Protein AF-A0A951QL70-F1 (afdb_monomer)

pLDDT: mean 86.66, std 15.28, range [45.31, 97.25]

Structure (mmCIF, N/CA/C/O backbone):
data_AF-A0A951QL70-F1
#
_entry.id   AF-A0A951QL70-F1
#
loop_
_atom_site.group_PDB
_atom_site.id
_atom_site.type_symbol
_atom_site.label_atom_id
_atom_site.label_alt_id
_atom_site.label_comp_id
_atom_site.label_asym_id
_atom_site.label_entity_id
_atom_site.label_seq_id
_atom_site.pdbx_PDB_ins_code
_atom_site.Cartn_x
_atom_site.Cartn_y
_atom_site.Cartn_z
_atom_site.occupancy
_atom_site.B_iso_or_equiv
_atom_site.auth_seq_id
_atom_site.auth_comp_id
_atom_site.auth_asym_id
_atom_site.auth_atom_id
_atom_site.pdbx_PDB_model_num
ATOM 1 N N . MET A 1 1 ? 21.824 -3.665 -12.143 1.00 46.47 1 MET A N 1
ATOM 2 C CA . MET A 1 1 ? 22.113 -2.387 -11.465 1.00 46.47 1 MET A CA 1
ATOM 3 C C . MET A 1 1 ? 20.780 -1.719 -11.186 1.00 46.4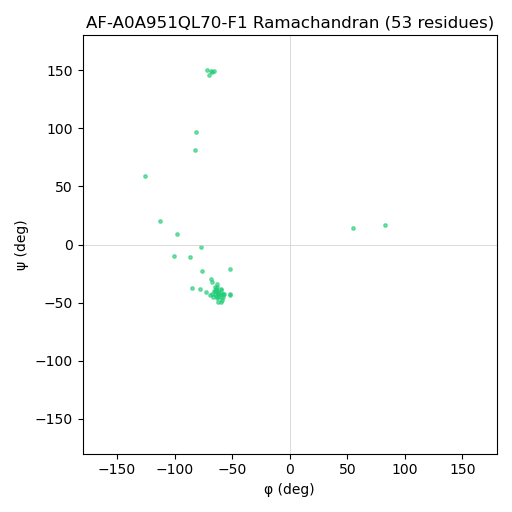7 1 MET A C 1
ATOM 5 O O . MET A 1 1 ? 19.983 -1.560 -12.100 1.00 46.47 1 MET A O 1
ATOM 9 N N . GLU A 1 2 ? 20.509 -1.505 -9.905 1.00 52.00 2 GLU A N 1
ATOM 10 C CA . GLU A 1 2 ? 19.195 -1.340 -9.274 1.00 52.00 2 GLU A CA 1
ATOM 11 C C . GLU A 1 2 ? 18.656 0.086 -9.413 1.00 52.00 2 GLU A C 1
ATOM 13 O O . GLU A 1 2 ? 18.776 0.914 -8.516 1.00 52.00 2 GLU A O 1
ATOM 18 N N . ILE A 1 3 ? 18.074 0.379 -10.571 1.00 55.69 3 ILE A N 1
ATOM 19 C CA . ILE A 1 3 ? 17.345 1.620 -10.828 1.00 55.69 3 ILE A CA 1
ATOM 20 C C . ILE A 1 3 ? 15.949 1.230 -11.342 1.00 55.69 3 ILE A C 1
ATOM 22 O O . ILE A 1 3 ? 15.569 1.554 -12.456 1.00 55.69 3 ILE A O 1
ATOM 26 N N . VAL A 1 4 ? 15.188 0.478 -10.536 1.00 57.25 4 VAL A N 1
ATOM 27 C CA . VAL A 1 4 ? 13.723 0.631 -10.561 1.00 57.25 4 VAL A CA 1
ATOM 28 C C . VAL A 1 4 ? 13.489 1.845 -9.679 1.00 57.25 4 VAL A C 1
ATOM 30 O O . VAL A 1 4 ? 13.692 1.840 -8.465 1.00 57.25 4 VAL A O 1
ATOM 33 N N . THR A 1 5 ? 13.367 2.956 -10.374 1.00 69.06 5 THR A N 1
ATOM 34 C CA . THR A 1 5 ? 13.728 4.298 -9.939 1.00 69.06 5 THR A CA 1
ATOM 35 C C . THR A 1 5 ? 12.807 4.798 -8.821 1.00 69.06 5 THR A C 1
ATOM 37 O O . THR A 1 5 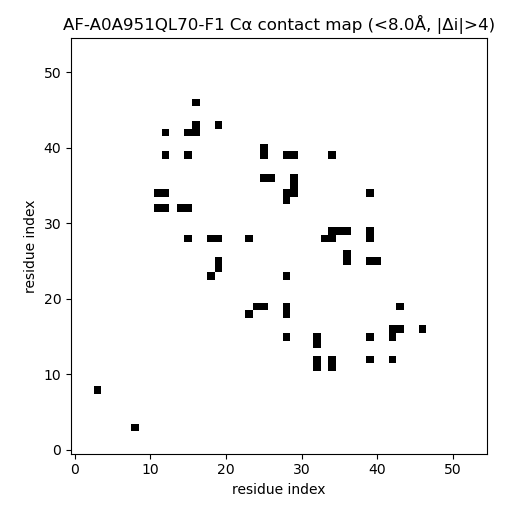? 11.615 4.513 -8.782 1.00 69.06 5 THR A O 1
ATOM 40 N N . SER A 1 6 ? 13.311 5.640 -7.920 1.00 73.25 6 SER A N 1
ATOM 41 C CA . SER A 1 6 ? 12.507 6.267 -6.855 1.00 73.25 6 SER A CA 1
ATOM 42 C C . SER A 1 6 ? 11.221 6.975 -7.349 1.00 73.25 6 SER A C 1
ATOM 44 O O . SER A 1 6 ? 10.291 7.167 -6.564 1.00 73.25 6 SER A O 1
ATOM 46 N N . TRP A 1 7 ? 11.137 7.356 -8.633 1.00 82.88 7 TRP A N 1
ATOM 47 C CA . TRP A 1 7 ? 9.953 8.003 -9.205 1.00 82.88 7 TRP A CA 1
ATOM 48 C C . TRP A 1 7 ? 8.814 7.022 -9.505 1.00 82.88 7 TRP A C 1
ATOM 50 O O . TRP A 1 7 ? 7.662 7.363 -9.241 1.00 82.88 7 TRP A O 1
ATOM 60 N N . GLU A 1 8 ? 9.119 5.809 -9.978 1.00 87.06 8 GLU A N 1
ATOM 61 C CA . GLU A 1 8 ? 8.123 4.753 -10.217 1.00 87.06 8 GLU A CA 1
ATOM 62 C C . GLU A 1 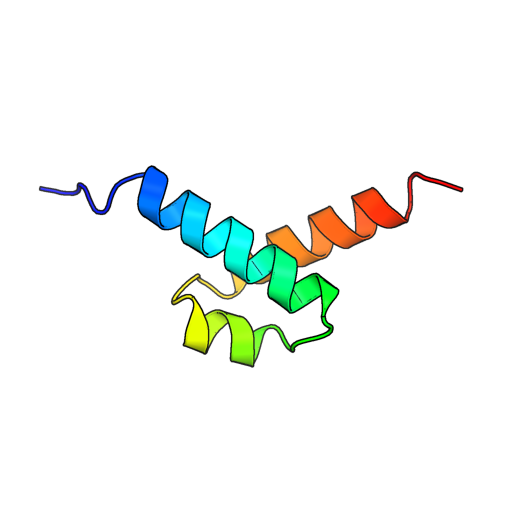8 ? 7.455 4.365 -8.902 1.00 87.06 8 GLU A C 1
ATOM 64 O O . GLU A 1 8 ? 6.230 4.350 -8.795 1.00 87.06 8 GLU A O 1
ATOM 69 N N . ARG A 1 9 ? 8.266 4.182 -7.852 1.00 87.94 9 ARG A N 1
ATOM 70 C CA . ARG A 1 9 ? 7.765 3.887 -6.506 1.00 87.94 9 ARG A CA 1
ATOM 71 C C . ARG A 1 9 ? 6.827 4.981 -5.996 1.00 87.94 9 ARG A C 1
ATOM 73 O O . ARG A 1 9 ? 5.718 4.673 -5.578 1.00 87.94 9 ARG A O 1
ATOM 80 N N . LYS A 1 10 ? 7.215 6.255 -6.118 1.00 90.56 10 LYS A N 1
ATOM 81 C CA . LYS A 1 10 ? 6.361 7.388 -5.716 1.00 90.56 10 LYS A CA 1
ATOM 82 C C . LYS A 1 10 ? 5.065 7.478 -6.520 1.00 90.56 10 LYS A C 1
ATOM 84 O O . LYS A 1 10 ? 4.049 7.919 -5.986 1.00 90.56 10 LYS A O 1
ATOM 89 N N . ALA A 1 11 ? 5.086 7.111 -7.800 1.00 93.69 11 ALA A N 1
ATOM 90 C CA . ALA A 1 11 ? 3.879 7.073 -8.619 1.00 93.69 11 ALA A CA 1
ATOM 91 C C . ALA A 1 11 ? 2.918 5.980 -8.128 1.00 93.69 11 ALA A C 1
ATOM 93 O O . ALA A 1 11 ? 1.735 6.256 -7.937 1.00 93.69 11 ALA A O 1
ATOM 94 N N . LEU A 1 12 ? 3.436 4.783 -7.838 1.00 95.06 12 LEU A N 1
ATOM 95 C CA . LEU A 1 12 ? 2.654 3.672 -7.289 1.00 95.06 12 LEU A CA 1
ATOM 96 C C . LEU A 1 12 ? 2.096 3.990 -5.897 1.00 95.06 12 LEU A C 1
ATOM 98 O O . LEU A 1 12 ? 0.941 3.680 -5.622 1.00 95.06 12 LEU A O 1
ATOM 102 N N . GLU A 1 13 ? 2.859 4.680 -5.045 1.00 94.81 13 GLU A N 1
ATOM 103 C CA . GLU A 1 13 ? 2.385 5.146 -3.734 1.00 94.81 13 GLU A CA 1
ATOM 104 C C . GLU A 1 13 ? 1.220 6.135 -3.864 1.00 94.81 13 GLU A C 1
ATOM 106 O O . GLU A 1 13 ? 0.221 6.005 -3.159 1.00 94.81 13 GLU A O 1
ATOM 111 N N . LYS A 1 14 ? 1.290 7.083 -4.810 1.00 95.50 14 LYS A N 1
ATOM 112 C CA . LYS A 1 14 ? 0.175 8.007 -5.089 1.00 95.50 14 LYS A CA 1
ATOM 113 C C . LYS A 1 14 ? -1.074 7.276 -5.572 1.00 95.50 14 LYS A C 1
ATOM 115 O O . LYS A 1 14 ? -2.176 7.613 -5.146 1.00 95.50 14 LYS A O 1
ATOM 120 N N . VAL A 1 15 ? -0.909 6.283 -6.445 1.00 96.44 15 VAL A N 1
ATOM 121 C CA . VAL A 1 15 ? -2.024 5.443 -6.902 1.00 96.44 15 VAL A CA 1
ATOM 122 C C . VAL A 1 15 ? -2.623 4.682 -5.719 1.00 96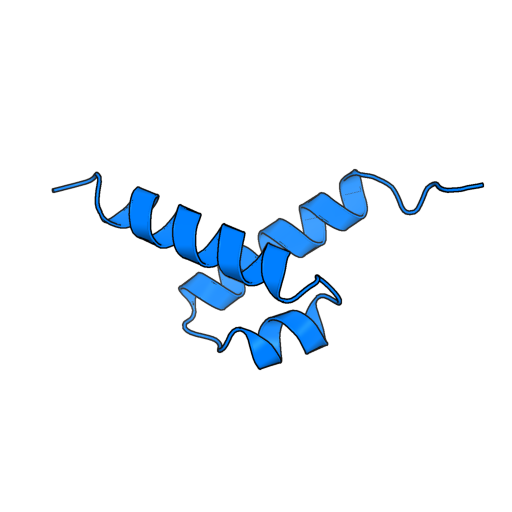.44 15 VAL A C 1
ATOM 124 O O . VAL A 1 15 ? -3.828 4.768 -5.507 1.00 96.44 15 VAL A O 1
ATOM 127 N N . ALA A 1 16 ? -1.803 4.021 -4.897 1.00 97.25 16 ALA A N 1
ATOM 128 C CA . ALA A 1 16 ? -2.262 3.295 -3.713 1.00 97.25 16 ALA A CA 1
ATOM 129 C C . ALA A 1 16 ? -3.044 4.191 -2.739 1.00 97.25 16 ALA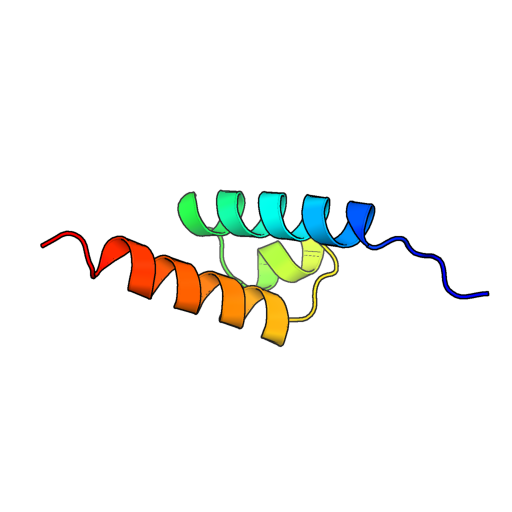 A C 1
ATOM 131 O O . ALA A 1 16 ? -4.104 3.792 -2.262 1.00 97.25 16 ALA A O 1
ATOM 132 N N . VAL A 1 17 ? -2.569 5.416 -2.492 1.00 96.62 17 VAL A N 1
ATOM 133 C CA . VAL A 1 17 ? -3.266 6.410 -1.660 1.00 96.62 17 VAL A CA 1
ATOM 134 C C . VAL A 1 17 ? -4.646 6.756 -2.220 1.00 96.62 17 VAL A C 1
ATOM 136 O O . VAL A 1 17 ? -5.614 6.797 -1.463 1.00 96.62 17 VAL A O 1
ATOM 139 N N . ASN A 1 18 ? -4.768 6.979 -3.529 1.00 97.06 18 ASN A N 1
ATOM 140 C CA . ASN A 1 18 ? -6.062 7.282 -4.1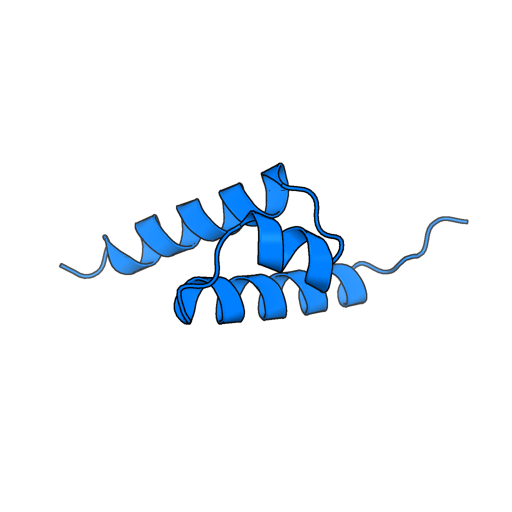42 1.00 97.06 18 ASN A CA 1
ATOM 141 C C . ASN A 1 18 ? -7.037 6.107 -3.997 1.00 97.06 18 ASN A C 1
ATOM 143 O O . ASN A 1 18 ? -8.155 6.303 -3.529 1.00 97.06 18 ASN A O 1
ATOM 147 N N . LEU A 1 19 ? -6.581 4.883 -4.279 1.00 96.69 19 LEU A N 1
ATOM 148 C CA . LEU A 1 19 ? -7.408 3.679 -4.156 1.00 96.69 19 LEU A CA 1
ATOM 149 C C . LEU A 1 19 ? -7.856 3.425 -2.705 1.00 96.69 19 LEU A C 1
ATOM 151 O O . LEU A 1 19 ? -8.992 3.013 -2.470 1.00 96.69 19 LEU A O 1
ATOM 155 N N . LEU A 1 20 ? -6.997 3.714 -1.717 1.00 95.69 20 LEU A N 1
ATOM 156 C CA . LEU A 1 20 ? -7.360 3.664 -0.295 1.00 95.69 20 LEU A CA 1
ATOM 157 C C . LEU A 1 20 ? -8.473 4.667 0.043 1.00 95.69 20 LEU A C 1
ATOM 159 O O . LEU A 1 20 ? -9.397 4.327 0.779 1.00 95.69 20 LEU A O 1
ATOM 163 N N . ARG A 1 21 ? -8.416 5.887 -0.509 1.00 93.81 21 ARG A N 1
ATOM 164 C CA . ARG A 1 21 ? -9.455 6.920 -0.318 1.00 93.81 21 ARG A CA 1
ATOM 165 C C . ARG A 1 21 ? -10.775 6.554 -0.993 1.00 93.81 21 ARG A C 1
ATOM 167 O O . AR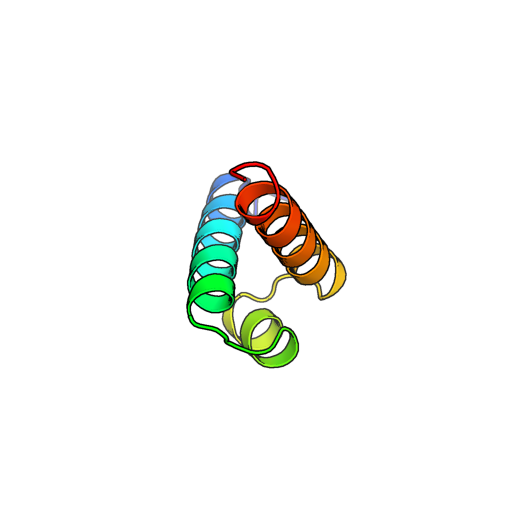G A 1 21 ? -11.827 6.938 -0.496 1.00 93.81 21 ARG A O 1
ATOM 174 N N . GLU A 1 22 ? -10.723 5.792 -2.082 1.00 95.25 22 GLU A N 1
ATOM 175 C CA . GLU A 1 22 ? -11.898 5.224 -2.755 1.00 95.25 22 GLU A CA 1
ATOM 176 C C . GLU A 1 22 ? -12.482 4.001 -2.022 1.00 95.25 22 GLU A C 1
ATOM 178 O O . GLU A 1 22 ? -13.509 3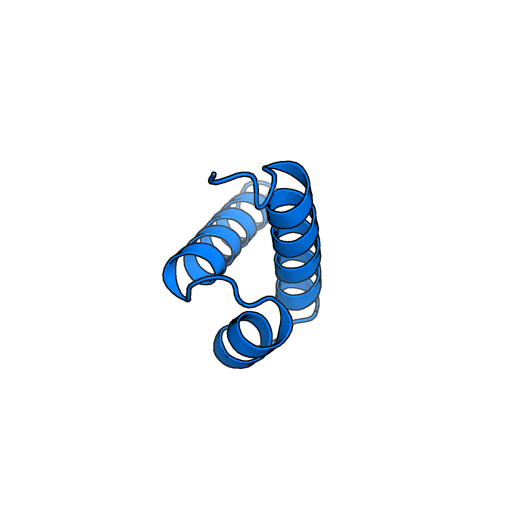.463 -2.432 1.00 95.25 22 GLU A O 1
ATOM 183 N N . GLY A 1 23 ? -11.866 3.567 -0.915 1.00 94.19 23 GLY A N 1
ATOM 184 C CA . GLY A 1 23 ? -12.359 2.469 -0.084 1.00 94.19 23 GLY A CA 1
ATOM 185 C C . GLY A 1 23 ? -11.975 1.076 -0.587 1.00 94.19 23 GLY A C 1
ATOM 186 O O . GLY A 1 23 ? -12.571 0.089 -0.153 1.00 94.19 23 GLY A O 1
ATOM 187 N N . MET A 1 24 ? -10.989 0.959 -1.486 1.00 96.12 24 MET A N 1
ATOM 188 C CA . MET A 1 24 ? -10.485 -0.351 -1.899 1.00 96.12 24 MET A CA 1
ATOM 189 C C . MET A 1 24 ? -9.756 -1.072 -0.758 1.00 96.12 24 MET A C 1
ATOM 191 O O . MET A 1 24 ? -9.083 -0.475 0.083 1.00 96.12 24 MET A O 1
ATOM 195 N N . THR A 1 25 ? -9.845 -2.402 -0.768 1.00 96.19 25 THR A N 1
ATOM 196 C CA . THR A 1 25 ? -9.144 -3.274 0.184 1.00 96.19 25 THR A CA 1
ATOM 197 C C . THR A 1 25 ? -7.635 -3.293 -0.064 1.00 96.19 25 THR A C 1
ATOM 199 O O . THR A 1 25 ? -7.207 -3.328 -1.220 1.00 96.19 25 THR A O 1
ATOM 202 N N . VAL A 1 26 ? -6.839 -3.417 1.004 1.00 95.19 26 VAL A N 1
ATOM 203 C CA . VAL A 1 26 ? -5.366 -3.530 0.947 1.00 95.19 26 VAL A CA 1
ATOM 204 C C . VAL A 1 26 ? -4.902 -4.628 -0.019 1.00 95.19 26 VAL A C 1
ATOM 206 O O . VAL A 1 26 ? -3.997 -4.397 -0.815 1.00 95.19 26 VAL A O 1
ATOM 209 N N . GLU A 1 27 ? -5.551 -5.795 -0.014 1.00 96.56 27 GLU A N 1
ATOM 210 C CA . GLU A 1 27 ? -5.194 -6.923 -0.888 1.00 96.56 27 GLU A CA 1
ATOM 211 C C . GLU A 1 27 ? -5.329 -6.587 -2.381 1.00 96.56 27 GLU A C 1
ATOM 213 O O . GLU A 1 27 ? -4.448 -6.909 -3.178 1.00 96.56 27 GLU A O 1
ATOM 218 N N . ALA A 1 28 ? -6.408 -5.903 -2.772 1.00 97.06 28 ALA A N 1
A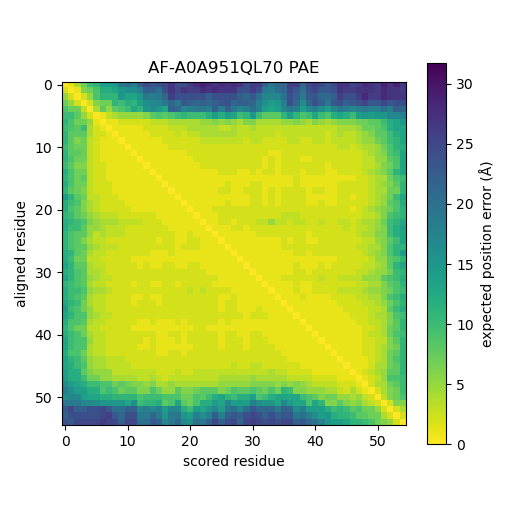TOM 219 C CA . ALA A 1 28 ? -6.604 -5.470 -4.154 1.00 97.06 28 ALA A CA 1
ATOM 220 C C . ALA A 1 28 ? -5.542 -4.444 -4.578 1.00 97.06 28 ALA A C 1
ATOM 222 O O . ALA A 1 28 ? -5.009 -4.522 -5.683 1.00 97.06 28 ALA A O 1
ATOM 223 N N . ILE A 1 29 ? -5.187 -3.524 -3.682 1.00 97.25 29 ILE A N 1
ATOM 224 C CA . ILE A 1 29 ? -4.198 -2.476 -3.949 1.00 97.25 29 ILE A CA 1
ATOM 225 C C . ILE A 1 29 ? -2.798 -3.072 -4.120 1.00 97.25 29 ILE A C 1
ATOM 227 O O . ILE A 1 29 ? -2.096 -2.704 -5.060 1.00 97.25 29 ILE A O 1
ATOM 231 N N . VAL A 1 30 ? -2.411 -4.036 -3.282 1.00 96.44 30 VAL A N 1
ATOM 232 C CA . VAL A 1 30 ? -1.144 -4.783 -3.411 1.00 96.44 30 VAL A CA 1
ATOM 233 C C . VAL A 1 30 ? -1.054 -5.481 -4.768 1.00 96.44 30 VAL A C 1
ATOM 235 O O . VAL A 1 30 ? -0.025 -5.409 -5.431 1.00 96.44 30 VAL A O 1
ATOM 238 N N . ARG A 1 31 ? -2.148 -6.096 -5.232 1.00 95.81 31 ARG A N 1
ATOM 239 C CA . ARG A 1 31 ? -2.186 -6.766 -6.543 1.00 95.81 31 ARG A CA 1
ATOM 240 C C . ARG A 1 31 ? -2.078 -5.806 -7.729 1.00 95.81 31 ARG A C 1
ATOM 242 O O . ARG A 1 31 ? -1.563 -6.208 -8.763 1.00 95.81 31 ARG A O 1
ATOM 249 N N . VAL A 1 32 ? -2.594 -4.582 -7.602 1.00 94.12 32 VAL A N 1
ATOM 250 C CA . VAL A 1 32 ? -2.600 -3.577 -8.683 1.00 94.12 32 VAL A CA 1
ATOM 251 C C . VAL A 1 32 ? -1.300 -2.778 -8.735 1.00 94.12 32 VAL A C 1
ATOM 253 O O . VAL A 1 32 ? -0.837 -2.426 -9.813 1.00 94.12 32 VAL A O 1
ATOM 256 N N . THR A 1 33 ? -0.732 -2.460 -7.574 1.00 93.75 33 THR A N 1
ATOM 257 C CA . THR A 1 33 ? 0.429 -1.563 -7.461 1.00 93.75 33 THR A CA 1
ATOM 258 C C . THR A 1 33 ? 1.747 -2.301 -7.280 1.00 93.75 33 THR A C 1
ATOM 260 O O . THR A 1 33 ? 2.795 -1.664 -7.305 1.00 93.75 33 THR A O 1
ATOM 263 N N . GLU A 1 34 ? 1.698 -3.615 -7.042 1.00 94.62 34 GLU A N 1
ATOM 264 C CA . GLU A 1 34 ? 2.854 -4.461 -6.714 1.00 94.62 34 GLU A CA 1
ATOM 265 C C . GLU A 1 34 ? 3.660 -3.964 -5.493 1.00 94.62 34 GLU A C 1
ATOM 267 O O . GLU A 1 34 ? 4.769 -4.427 -5.225 1.00 94.62 34 GLU A O 1
ATOM 272 N N . LEU A 1 35 ? 3.093 -3.040 -4.707 1.00 93.75 35 LEU A N 1
ATOM 273 C CA . LEU A 1 35 ? 3.647 -2.609 -3.430 1.00 93.75 35 LEU A CA 1
ATOM 274 C C . LEU A 1 35 ? 3.485 -3.718 -2.390 1.00 93.75 35 LEU A C 1
ATOM 276 O O . LEU A 1 35 ? 2.517 -4.476 -2.406 1.00 93.75 35 LEU A O 1
ATOM 280 N N . SER A 1 36 ? 4.405 -3.779 -1.429 1.00 95.56 36 SER A N 1
ATOM 281 C CA . SER A 1 36 ? 4.270 -4.712 -0.315 1.00 95.56 36 SER A CA 1
ATOM 282 C C . SER A 1 36 ? 3.067 -4.361 0.564 1.00 95.56 36 SER A C 1
ATOM 284 O O . SER A 1 36 ? 2.714 -3.191 0.738 1.00 95.56 36 SER A O 1
ATOM 286 N N . VAL A 1 37 ? 2.469 -5.388 1.178 1.00 96.38 37 VAL A N 1
ATOM 287 C CA . VAL A 1 37 ? 1.358 -5.233 2.135 1.00 96.38 37 VAL A CA 1
ATOM 288 C C . VAL A 1 37 ? 1.714 -4.219 3.224 1.00 96.38 37 VAL A C 1
ATOM 290 O O . VAL A 1 37 ? 0.915 -3.339 3.528 1.00 96.38 37 VAL A O 1
ATOM 293 N N . GLU A 1 38 ? 2.937 -4.289 3.755 1.00 96.50 38 GLU A N 1
ATOM 294 C CA . GLU A 1 38 ? 3.440 -3.373 4.785 1.00 96.50 38 GLU A CA 1
ATOM 295 C C . GLU A 1 38 ? 3.444 -1.908 4.326 1.00 96.50 38 GLU A C 1
ATOM 297 O O . GLU A 1 38 ? 3.119 -1.010 5.103 1.00 96.50 38 GLU A O 1
ATOM 302 N N . GLN A 1 39 ? 3.791 -1.643 3.062 1.00 94.62 39 GLN A N 1
ATOM 303 C CA . GLN A 1 39 ? 3.820 -0.283 2.529 1.00 94.62 39 GLN A CA 1
ATOM 304 C C . GLN A 1 39 ? 2.405 0.262 2.327 1.00 94.62 39 GLN A C 1
ATOM 306 O O . GLN A 1 39 ? 2.135 1.402 2.695 1.00 94.62 39 GLN A O 1
ATOM 311 N N . VAL A 1 40 ? 1.477 -0.559 1.830 1.00 96.62 40 VAL A N 1
ATOM 312 C CA . VAL A 1 40 ? 0.066 -0.162 1.685 1.00 96.62 40 VAL A CA 1
ATOM 313 C C . VAL A 1 40 ? -0.592 0.060 3.053 1.00 96.62 40 VAL A C 1
ATOM 315 O O . VAL A 1 40 ? -1.322 1.033 3.227 1.00 96.62 40 VAL A O 1
ATOM 318 N N . GLN A 1 41 ? -0.297 -0.779 4.051 1.00 96.44 41 GLN A N 1
ATOM 319 C CA . GLN A 1 41 ? -0.781 -0.589 5.424 1.00 96.44 41 GLN A CA 1
ATOM 320 C C . GLN A 1 41 ? -0.225 0.684 6.068 1.00 96.44 41 GLN A C 1
ATOM 322 O O . GLN A 1 41 ? -0.965 1.398 6.742 1.00 96.44 41 GLN A O 1
ATOM 327 N N . ARG A 1 42 ? 1.052 1.011 5.830 1.00 96.06 42 ARG A N 1
ATOM 328 C CA . ARG A 1 42 ? 1.633 2.283 6.280 1.00 96.06 42 ARG A CA 1
ATOM 329 C C . ARG A 1 42 ? 0.888 3.477 5.683 1.00 96.06 42 ARG A C 1
ATOM 331 O O . ARG A 1 42 ? 0.472 4.348 6.436 1.00 96.06 42 ARG A O 1
ATOM 338 N N . LEU A 1 43 ? 0.663 3.481 4.366 1.00 95.50 43 LEU A N 1
ATOM 339 C CA . LEU A 1 43 ? -0.085 4.545 3.682 1.00 95.50 43 LEU A CA 1
ATOM 340 C C . LEU A 1 43 ? -1.522 4.667 4.218 1.00 95.50 43 LEU A C 1
ATOM 342 O O . LEU A 1 43 ? -2.034 5.770 4.389 1.00 95.50 43 LEU A O 1
ATOM 346 N N . GLN A 1 44 ? -2.171 3.543 4.532 1.00 94.81 44 GLN A N 1
ATOM 347 C CA . GLN A 1 44 ? -3.498 3.538 5.150 1.00 94.81 44 GLN A CA 1
ATOM 348 C C . GLN A 1 44 ? -3.488 4.176 6.547 1.00 94.81 44 GLN A C 1
ATOM 350 O O . GLN A 1 44 ? -4.376 4.969 6.857 1.00 94.81 44 GLN A O 1
ATOM 355 N N . ALA A 1 45 ? -2.495 3.856 7.378 1.00 94.25 45 ALA A N 1
ATOM 356 C CA . ALA A 1 45 ? -2.351 4.444 8.706 1.00 94.25 45 ALA A CA 1
ATOM 357 C C . ALA A 1 45 ? -2.068 5.955 8.636 1.00 94.25 45 ALA A C 1
ATOM 359 O O . ALA A 1 45 ? -2.683 6.729 9.367 1.00 94.25 45 ALA A O 1
ATOM 360 N N . GLU A 1 46 ? -1.195 6.387 7.722 1.00 92.81 46 GLU A N 1
ATOM 361 C CA . GLU A 1 46 ? -0.904 7.807 7.475 1.00 92.81 46 GLU A CA 1
ATOM 362 C C . GLU A 1 46 ? -2.167 8.581 7.070 1.00 92.81 46 GLU A C 1
ATOM 364 O O . GLU A 1 46 ? -2.432 9.656 7.609 1.00 92.81 46 GLU A O 1
ATOM 369 N N . LEU A 1 47 ? -3.004 8.002 6.202 1.00 90.69 47 LEU A N 1
ATOM 370 C CA . LEU A 1 47 ? -4.290 8.590 5.817 1.00 90.69 47 LEU A CA 1
ATOM 371 C C . LEU A 1 47 ? -5.269 8.702 6.991 1.00 90.69 47 LEU A C 1
ATOM 373 O O . LEU A 1 47 ? -5.976 9.698 7.101 1.00 90.69 47 LEU A O 1
ATOM 377 N N . GLN A 1 48 ? -5.327 7.711 7.881 1.00 87.94 48 GLN A N 1
ATOM 378 C CA . GLN A 1 48 ? -6.196 7.782 9.063 1.00 87.94 48 GLN A CA 1
ATOM 379 C C . GLN A 1 48 ? -5.767 8.902 10.021 1.00 87.94 48 GLN A C 1
ATOM 381 O O . GLN A 1 48 ? -6.621 9.579 10.591 1.00 87.94 48 GLN A O 1
ATOM 386 N N . ILE A 1 49 ? -4.458 9.132 10.161 1.00 85.81 49 ILE A N 1
ATOM 387 C CA . ILE A 1 49 ? -3.906 10.216 10.985 1.00 85.81 49 ILE A CA 1
ATOM 388 C C . ILE A 1 49 ? -4.203 11.584 10.356 1.00 85.81 49 ILE A C 1
ATOM 390 O O . ILE A 1 49 ? -4.626 12.499 11.066 1.00 85.81 49 ILE A O 1
ATOM 394 N N . GLU A 1 50 ? -4.034 11.724 9.036 1.00 77.12 50 GLU A N 1
ATOM 395 C CA . GLU A 1 50 ? -4.361 12.955 8.300 1.00 77.12 50 GLU A CA 1
ATOM 396 C C . GLU A 1 50 ? -5.839 13.339 8.481 1.00 77.12 50 GLU A C 1
ATOM 398 O O . GLU A 1 50 ? -6.149 14.486 8.793 1.00 77.12 50 GLU A O 1
ATOM 403 N N . GLN A 1 51 ? -6.751 12.369 8.374 1.00 67.12 51 GLN A N 1
ATOM 404 C CA . GLN A 1 51 ? -8.194 12.606 8.505 1.00 67.12 51 GLN A CA 1
ATOM 405 C C . GLN A 1 51 ? -8.653 12.798 9.962 1.00 67.12 51 GLN A C 1
ATOM 407 O O . GLN A 1 51 ? -9.689 13.411 10.206 1.00 67.12 51 GLN A O 1
ATOM 412 N N . GLY A 1 52 ? -7.890 12.291 10.937 1.00 60.78 52 GLY A N 1
ATOM 413 C CA . GLY A 1 52 ? -8.168 12.432 12.370 1.00 60.78 52 GLY A CA 1
ATOM 414 C C . GLY A 1 52 ? -7.624 13.714 13.011 1.00 60.78 52 GLY A C 1
ATOM 415 O O . GLY A 1 52 ? -7.989 14.022 14.141 1.00 60.78 52 GLY A O 1
ATOM 416 N N . SER A 1 53 ? -6.777 14.474 12.309 1.00 54.97 53 SER A N 1
ATOM 417 C CA . SER A 1 53 ? -6.131 15.694 12.832 1.00 54.97 53 SER A CA 1
ATOM 418 C C . SER A 1 53 ? -6.845 16.995 12.426 1.00 54.97 53 SER A C 1
ATOM 420 O O . SER A 1 53 ? -6.308 18.083 12.626 1.00 54.97 53 SER A O 1
ATOM 422 N N . GLY A 1 54 ? -8.040 16.888 11.835 1.00 56.09 54 GLY A N 1
ATOM 423 C CA . GLY A 1 54 ? -8.859 18.011 11.366 1.00 56.09 54 GLY A CA 1
ATOM 424 C C . GLY A 1 54 ? -10.166 18.231 12.138 1.00 56.09 54 GLY A C 1
ATOM 425 O O . GLY A 1 54 ? -11.080 18.831 11.577 1.00 56.09 54 GLY A O 1
ATOM 426 N N . SER A 1 55 ? -10.289 17.713 13.367 1.00 45.31 55 SER A N 1
ATOM 427 C CA . SER A 1 55 ? -11.435 17.963 14.267 1.00 45.31 55 SER A CA 1
ATOM 428 C C . SER A 1 55 ? -11.090 18.940 15.382 1.00 45.31 55 SER A C 1
ATOM 430 O O . SER A 1 55 ? -9.983 18.806 15.948 1.00 45.31 55 SER A O 1
#

Foldseek 3Di:
DDPPPPVLVVVLLVVLLVCVVVVDDLVVSCVVSVDDSVSSVVSNVVVVVVVVVPD

Nearest PDB structures (foldseek):
  2lvs-assembly1_A  TM=8.163E-01  e=4.857E-01  Hyperthermus butylicus DSM 5456
  3g1c-assembly1_A-2  TM=8.948E-01  e=1.060E+00  Lachnospira eligens ATCC 27750
  3frw-assembly1_A  TM=8.821E-01  e=1.466E+00  Blautia obeum ATCC 29174
  7bhy-assembly2_C-2  TM=6.757E-01  e=7.656E-01  Bacillus subtilis subsp. subtilis str. 168
  1tro-assembly2_E  TM=6.343E-01  e=2.998E+00  Escherichia coli str. K-12 substr. W3110

Organism: NCBI:txid2839659

Radius of gyration: 12.16 Å; Cα contacts (8 Å, |Δi|>4): 34; chains: 1; bounding box: 34×25×26 Å

Secondary structure (DSSP, 8-state):
---S-HHHHHHHHHHHHHHHHTT--HHHHHHHH---HHHHHHHHHHHHHHHHS--

Mean predicted aligned error: 5.81 Å

Sequence (55 aa):
MEIVTSWERKALEKVAVNLLREGMTVEAIVRVTELSVEQVQRLQAELQIEQGSGS

Solvent-accessible surface area (backbone atoms only — not comparable to full-atom values): 3344 Å² total; per-residue (Å²): 132,95,69,85,42,77,64,59,55,53,50,39,49,54,52,47,51,50,42,51,75,73,65,53,54,68,72,61,43,29,71,74,54,72,47,53,67,68,58,54,52,48,52,52,53,51,50,53,50,61,68,64,71,75,119